Protein AF-M3H6U9-F1 (afdb_monomer_lite)

Structure (mmCIF, N/CA/C/O backbone):
data_AF-M3H6U9-F1
#
_entry.id   AF-M3H6U9-F1
#
loop_
_atom_site.group_PDB
_atom_site.id
_atom_site.type_symbol
_atom_site.label_atom_id
_atom_site.label_alt_id
_atom_site.label_comp_id
_atom_site.label_asym_id
_atom_site.label_entity_id
_atom_site.label_seq_id
_atom_site.pdbx_PDB_ins_code
_atom_site.Cartn_x
_atom_site.Cartn_y
_atom_site.Cartn_z
_atom_site.occupancy
_atom_site.B_iso_or_equiv
_atom_site.auth_seq_id
_atom_site.auth_comp_id
_atom_site.auth_asym_id
_atom_site.auth_atom_id
_atom_site.pdbx_PDB_model_num
ATOM 1 N N . MET A 1 1 ? -21.259 -12.935 13.152 1.00 58.38 1 MET A N 1
ATOM 2 C CA . MET A 1 1 ? -19.796 -12.837 13.011 1.00 58.38 1 MET A CA 1
ATOM 3 C C . MET A 1 1 ? -19.373 -11.526 13.633 1.00 58.38 1 MET A C 1
ATOM 5 O O . MET A 1 1 ? -19.981 -10.504 13.315 1.00 58.38 1 MET A O 1
ATOM 9 N N . SER A 1 2 ? -18.448 -11.571 14.587 1.00 85.56 2 SER A N 1
ATOM 10 C CA . SER A 1 2 ? -17.898 -10.359 15.203 1.00 85.56 2 SER A CA 1
ATOM 11 C C . SER A 1 2 ? -16.967 -9.648 14.209 1.00 85.56 2 SER A C 1
ATOM 13 O O . SER A 1 2 ? -16.420 -10.289 13.316 1.00 85.56 2 SER A O 1
ATOM 15 N N . GLY A 1 3 ? -16.795 -8.325 14.320 1.00 88.69 3 GLY A N 1
ATOM 16 C CA . GLY A 1 3 ? -15.865 -7.591 13.444 1.00 88.69 3 GLY A CA 1
ATOM 17 C C . GLY A 1 3 ? -14.432 -8.134 13.531 1.00 88.69 3 GLY A C 1
ATOM 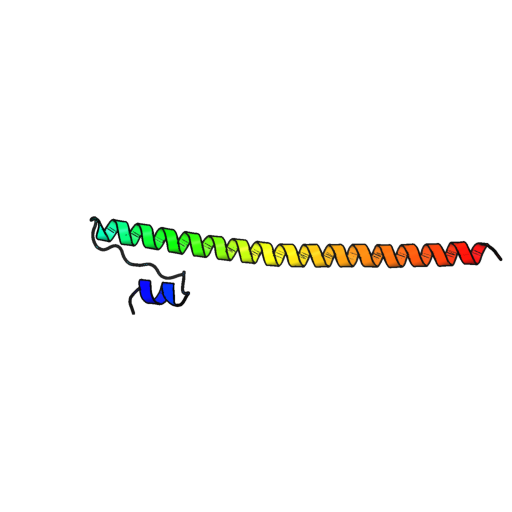18 O O . GLY A 1 3 ? -13.758 -8.259 12.519 1.00 88.69 3 GLY A O 1
ATOM 19 N N . VAL A 1 4 ? -14.020 -8.579 14.721 1.00 91.69 4 VAL A N 1
ATOM 20 C CA . VAL A 1 4 ? -12.699 -9.174 14.974 1.00 91.69 4 VAL A CA 1
ATOM 21 C C . VAL A 1 4 ? -12.486 -10.478 14.195 1.00 91.69 4 VAL A C 1
ATOM 23 O O . VAL A 1 4 ? -11.405 -10.696 13.657 1.00 91.69 4 VAL A O 1
ATOM 26 N N . GLU A 1 5 ? -13.506 -11.338 14.096 1.00 94.00 5 GLU A N 1
ATOM 27 C CA . GLU A 1 5 ? -13.421 -12.577 13.303 1.00 94.00 5 GLU A CA 1
ATOM 28 C C . GLU A 1 5 ? -13.149 -12.276 11.826 1.00 94.00 5 GLU A C 1
ATOM 30 O O . GLU A 1 5 ? -12.266 -12.886 11.233 1.00 94.00 5 GLU A O 1
ATOM 35 N N . LYS A 1 6 ? -13.842 -11.284 11.256 1.00 93.94 6 LYS A N 1
ATOM 36 C CA . LYS A 1 6 ? -13.665 -10.897 9.850 1.00 93.94 6 LYS A CA 1
ATOM 37 C C . LYS A 1 6 ? -12.276 -10.325 9.564 1.00 93.94 6 LYS A C 1
ATOM 39 O O . LYS A 1 6 ? -11.659 -10.690 8.568 1.00 93.94 6 LYS A O 1
ATOM 44 N N . VAL A 1 7 ? -11.756 -9.491 10.467 1.00 94.06 7 VAL A N 1
ATOM 45 C CA . VAL A 1 7 ? -10.376 -8.987 10.376 1.00 94.06 7 VAL A CA 1
ATOM 46 C C . VAL A 1 7 ? -9.372 -10.139 10.409 1.00 94.06 7 VAL A C 1
ATOM 48 O O . VAL A 1 7 ? -8.444 -10.162 9.604 1.00 94.06 7 VAL A O 1
ATOM 51 N N . ASN A 1 8 ? -9.572 -11.130 11.284 1.00 92.19 8 ASN A N 1
ATOM 52 C CA . ASN A 1 8 ? -8.713 -12.318 11.344 1.00 92.19 8 ASN A CA 1
ATOM 53 C C . ASN A 1 8 ? -8.784 -13.177 10.071 1.00 92.19 8 ASN A C 1
ATOM 55 O O . ASN A 1 8 ? -7.805 -13.831 9.720 1.00 92.19 8 ASN A O 1
ATOM 59 N N . GLU A 1 9 ? -9.916 -13.164 9.370 1.00 94.56 9 GLU A N 1
ATOM 60 C CA . GLU A 1 9 ? -10.083 -13.799 8.056 1.00 94.56 9 GLU A CA 1
ATOM 61 C C . GLU A 1 9 ? -9.469 -12.972 6.907 1.00 94.56 9 GLU A C 1
ATOM 63 O O . GLU A 1 9 ? -9.387 -13.448 5.774 1.00 94.56 9 GLU A O 1
ATOM 68 N N . GLY A 1 10 ? -8.976 -11.762 7.195 1.00 91.94 10 GLY A N 1
ATOM 69 C CA . GLY A 1 10 ? -8.266 -10.893 6.255 1.00 91.94 10 GLY A CA 1
ATOM 70 C C . GLY A 1 10 ? -9.113 -9.779 5.639 1.00 91.94 10 GLY A C 1
ATOM 71 O O . GLY A 1 10 ? -8.620 -9.071 4.756 1.00 91.94 10 GLY A O 1
ATOM 72 N N . ASP A 1 11 ? -10.358 -9.608 6.088 1.00 94.69 11 ASP A N 1
ATOM 73 C CA . ASP A 1 11 ? -11.209 -8.482 5.708 1.00 94.69 11 ASP A CA 1
ATOM 74 C C . ASP A 1 11 ? -10.859 -7.253 6.561 1.00 94.69 11 ASP A C 1
ATOM 76 O O . ASP A 1 11 ? -11.276 -7.133 7.712 1.00 94.69 11 ASP A O 1
ATOM 80 N N . LEU A 1 12 ? -10.049 -6.352 6.000 1.00 94.50 12 LEU A N 1
ATOM 81 C CA . LEU A 1 12 ? -9.584 -5.129 6.665 1.00 94.50 12 LEU A CA 1
ATOM 82 C C . LEU A 1 12 ? -10.499 -3.917 6.410 1.00 94.50 12 LEU A C 1
ATOM 84 O O . LEU A 1 12 ? -10.156 -2.807 6.809 1.00 94.50 12 LEU A O 1
ATOM 88 N N . GLU A 1 13 ? -11.641 -4.107 5.740 1.00 93.81 13 GLU A N 1
ATOM 89 C CA . GLU A 1 13 ? -12.625 -3.037 5.493 1.00 93.81 13 GLU A CA 1
ATOM 90 C C . GLU A 1 13 ? -13.711 -2.974 6.572 1.00 93.81 13 GLU A C 1
ATOM 92 O O . GLU A 1 13 ? -14.621 -2.144 6.520 1.00 93.81 13 GLU A O 1
ATOM 97 N N . VAL A 1 14 ? -13.642 -3.870 7.555 1.00 92.25 14 VAL A N 1
ATOM 98 C CA . VAL A 1 14 ? -14.601 -3.945 8.653 1.00 92.25 14 VAL A CA 1
ATOM 99 C C . VAL A 1 14 ? -14.080 -3.236 9.891 1.00 92.25 14 VAL A C 1
ATOM 101 O O . VAL A 1 14 ? -12.914 -3.343 10.259 1.00 92.25 14 VAL A O 1
ATOM 104 N N . GLU A 1 15 ? -14.993 -2.565 10.582 1.00 90.69 15 GLU A N 1
ATOM 105 C CA . GLU A 1 15 ? -14.707 -1.861 11.828 1.00 90.69 15 GLU A CA 1
ATOM 106 C C . GLU A 1 15 ? -15.453 -2.510 12.995 1.00 90.69 15 GLU A C 1
ATOM 108 O O . GLU A 1 15 ? -16.589 -2.991 12.868 1.00 90.69 15 GLU A O 1
ATOM 113 N N . VAL A 1 16 ? -14.824 -2.507 14.169 1.00 92.12 16 VAL A N 1
ATOM 114 C CA . VAL A 1 16 ? -15.464 -2.912 15.419 1.00 92.12 16 VAL A CA 1
ATOM 115 C C . VAL A 1 16 ? -16.179 -1.695 16.016 1.00 92.12 16 VAL A C 1
ATOM 117 O O . VAL A 1 16 ? -15.530 -0.696 16.324 1.00 92.12 16 VAL A O 1
ATOM 120 N N . PRO A 1 17 ? -17.510 -1.741 16.213 1.00 90.38 17 PRO A N 1
ATOM 121 C CA . PRO A 1 17 ? -18.260 -0.586 16.690 1.00 90.38 17 PRO A CA 1
ATOM 122 C C . PRO A 1 17 ? -17.927 -0.256 18.149 1.00 90.38 17 PRO A C 1
ATOM 124 O O . PRO A 1 17 ? -18.069 -1.100 19.038 1.00 90.38 17 PRO A O 1
ATOM 127 N N . ILE A 1 18 ? -17.590 1.007 18.408 1.00 91.31 18 ILE A N 1
ATOM 128 C CA . ILE A 1 18 ? -17.321 1.529 19.750 1.00 91.31 18 ILE A CA 1
ATOM 129 C C . ILE A 1 18 ? -18.653 1.922 20.402 1.00 91.31 18 ILE A C 1
ATOM 131 O O . ILE A 1 18 ? -19.310 2.875 19.987 1.00 91.31 18 ILE A O 1
ATOM 135 N N . ARG A 1 19 ? -19.090 1.162 21.413 1.00 88.44 19 ARG A N 1
ATOM 136 C CA . ARG A 1 19 ? -20.395 1.366 22.081 1.00 88.44 19 ARG A CA 1
ATOM 137 C C . ARG A 1 19 ? -20.302 2.065 23.433 1.00 88.44 19 ARG A C 1
ATOM 139 O O . ARG A 1 19 ? -21.301 2.598 23.909 1.00 88.44 19 ARG A O 1
ATOM 146 N N . VAL A 1 20 ? -19.129 2.038 24.054 1.00 88.12 20 VAL A N 1
ATOM 147 C CA . VAL A 1 20 ? -18.883 2.545 25.407 1.00 88.12 20 VAL A CA 1
ATOM 148 C C . VAL A 1 20 ? -17.594 3.362 25.382 1.00 88.12 20 VAL A C 1
ATOM 150 O O . VAL A 1 20 ? -16.710 3.081 24.581 1.00 88.12 20 VAL A O 1
ATOM 153 N N . LYS A 1 21 ? -17.505 4.404 26.214 1.00 86.31 21 LYS A N 1
ATOM 154 C CA . LYS A 1 21 ? -16.306 5.245 26.371 1.00 86.31 21 LYS A CA 1
ATOM 155 C C . LYS A 1 21 ? -15.54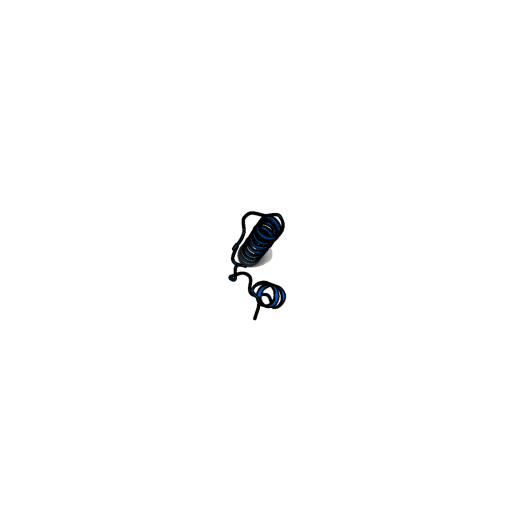3 4.862 27.642 1.00 86.31 21 LYS A C 1
ATOM 157 O O . LYS A 1 21 ? -15.381 5.682 28.540 1.00 86.31 21 LYS A O 1
ATOM 162 N N . ASP A 1 22 ? -15.156 3.598 27.720 1.00 92.38 22 ASP A N 1
ATOM 163 C CA . ASP A 1 22 ? -14.366 3.001 28.798 1.00 92.38 22 ASP A CA 1
ATOM 164 C C . ASP A 1 22 ? -13.128 2.292 28.215 1.00 92.38 22 ASP A C 1
ATOM 166 O O . ASP A 1 22 ? -12.789 2.480 27.043 1.00 92.38 22 ASP A O 1
ATOM 170 N N . GLU A 1 23 ? -12.435 1.481 29.013 1.00 92.31 23 GLU A N 1
ATOM 171 C CA . GLU A 1 23 ? -11.248 0.736 28.585 1.00 92.31 23 GLU A CA 1
ATOM 172 C C . GLU A 1 23 ? -11.541 -0.228 27.424 1.00 92.31 23 GLU A C 1
ATOM 174 O O . GLU A 1 23 ? -10.682 -0.445 26.568 1.00 92.31 23 GLU A O 1
ATOM 179 N N . ILE A 1 24 ? -12.757 -0.779 27.355 1.00 91.31 24 ILE A N 1
ATOM 180 C CA . ILE A 1 24 ? -13.181 -1.647 26.251 1.00 91.31 24 ILE A CA 1
ATOM 181 C C . ILE A 1 24 ? -13.411 -0.818 24.987 1.00 91.31 24 ILE A C 1
ATOM 183 O O . ILE A 1 24 ? -13.031 -1.240 23.895 1.00 91.31 24 ILE A O 1
ATOM 187 N N . GLY A 1 25 ? -13.979 0.380 25.132 1.00 92.00 25 GLY A N 1
ATOM 188 C CA . GLY A 1 25 ? -14.070 1.360 24.054 1.00 92.00 25 GLY A CA 1
ATOM 189 C C . GLY A 1 25 ? -12.708 1.746 23.485 1.00 92.00 25 GLY A C 1
ATOM 190 O O . GLY A 1 25 ? -12.520 1.712 22.272 1.00 92.00 25 GLY A O 1
ATOM 191 N N . PHE A 1 26 ? -11.748 2.048 24.360 1.00 94.50 26 PHE A N 1
ATOM 192 C CA . PHE A 1 26 ? -10.376 2.374 23.970 1.00 94.50 26 PHE A CA 1
ATOM 193 C C . PHE A 1 26 ? -9.673 1.206 23.265 1.00 94.50 26 PHE A C 1
ATOM 195 O O . PHE A 1 26 ? -8.972 1.409 22.276 1.00 94.50 26 PHE A O 1
ATOM 202 N N . LEU A 1 27 ? -9.878 -0.027 23.739 1.00 93.38 27 LEU A N 1
ATOM 203 C CA . LEU A 1 27 ? -9.326 -1.212 23.087 1.00 93.38 27 LEU A CA 1
ATOM 204 C C . LEU A 1 27 ? -9.913 -1.415 21.683 1.00 93.38 27 LEU A C 1
ATOM 206 O O . LEU A 1 27 ? -9.173 -1.761 20.766 1.00 93.38 27 LEU A O 1
ATOM 210 N N . ALA A 1 28 ? -11.219 -1.199 21.508 1.00 93.75 28 ALA A N 1
ATOM 211 C CA . ALA A 1 28 ? -11.866 -1.282 20.199 1.00 93.75 28 ALA A CA 1
ATOM 212 C C . ALA A 1 28 ? -11.346 -0.204 19.232 1.00 93.75 28 ALA A C 1
ATOM 214 O O . ALA A 1 28 ? -11.104 -0.504 18.067 1.00 93.75 28 ALA A O 1
ATOM 215 N N . ASP A 1 29 ? -11.123 1.014 19.728 1.00 94.81 29 ASP A N 1
ATOM 216 C CA . ASP A 1 29 ? -10.516 2.116 18.973 1.00 94.81 29 ASP A CA 1
ATOM 217 C C . ASP A 1 29 ? -9.087 1.766 18.530 1.00 94.81 29 ASP A C 1
ATOM 219 O O . ASP A 1 29 ? -8.791 1.720 17.339 1.00 94.81 29 ASP A O 1
ATOM 223 N N . SER A 1 30 ? -8.243 1.347 19.480 1.00 95.50 30 SER A N 1
ATOM 224 C CA . SER A 1 30 ? -6.863 0.914 19.211 1.00 95.50 30 SER A CA 1
ATOM 225 C C . SER A 1 30 ? -6.795 -0.273 18.242 1.00 95.50 30 SER A C 1
ATOM 227 O O . SER A 1 30 ? -5.862 -0.390 17.447 1.00 95.50 30 SER A O 1
ATOM 229 N N . PHE A 1 31 ? -7.773 -1.181 18.308 1.00 94.75 31 PHE A N 1
ATOM 230 C CA . PHE A 1 31 ? -7.895 -2.285 17.362 1.00 94.75 31 PHE A CA 1
ATOM 231 C C . PHE A 1 31 ? -8.213 -1.777 15.952 1.00 94.75 31 PHE A C 1
ATOM 233 O O . PHE A 1 31 ? -7.529 -2.169 15.010 1.00 94.75 31 PHE A O 1
ATOM 240 N N . ASN A 1 32 ? -9.193 -0.884 15.798 1.00 95.44 32 ASN A N 1
ATOM 241 C CA . ASN A 1 32 ? -9.543 -0.313 14.495 1.00 95.44 32 ASN A CA 1
ATOM 242 C C . ASN A 1 32 ? -8.368 0.472 13.883 1.00 95.44 32 ASN A C 1
ATOM 244 O O . ASN A 1 32 ? -8.086 0.312 12.695 1.00 95.44 32 ASN A O 1
ATOM 248 N N . ASP A 1 33 ? -7.627 1.236 14.691 1.00 96.69 33 ASP A N 1
ATOM 249 C CA . ASP A 1 33 ? -6.421 1.952 14.249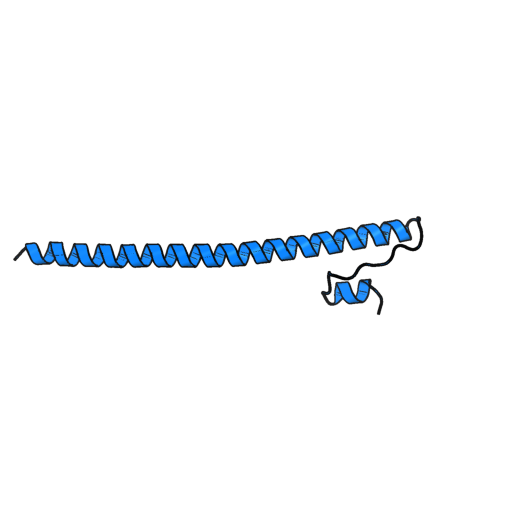 1.00 96.69 33 ASP A CA 1
ATOM 250 C C . ASP A 1 33 ? -5.348 0.997 13.710 1.00 96.69 33 ASP A C 1
ATOM 252 O O . ASP A 1 33 ? -4.724 1.245 12.670 1.00 96.69 33 ASP A O 1
ATOM 256 N N . MET A 1 34 ? -5.149 -0.137 14.389 1.00 96.38 34 MET A N 1
ATOM 257 C CA . MET A 1 34 ? -4.233 -1.180 13.935 1.00 96.38 34 MET A CA 1
ATOM 258 C C . MET A 1 34 ? -4.687 -1.778 12.599 1.00 96.38 34 MET A C 1
ATOM 260 O O . MET A 1 34 ? -3.867 -1.946 11.696 1.00 96.38 34 MET A O 1
ATOM 264 N N . VAL A 1 35 ? -5.985 -2.062 12.445 1.00 96.75 35 VAL A N 1
ATOM 265 C CA . VAL A 1 35 ? -6.559 -2.593 11.197 1.00 96.75 35 VAL A CA 1
ATOM 266 C C . VAL A 1 35 ? -6.357 -1.615 10.044 1.00 96.75 35 VAL A C 1
ATOM 268 O O . VAL A 1 35 ? -5.881 -2.028 8.983 1.00 96.75 35 VAL A O 1
ATOM 271 N N . SER A 1 36 ? -6.623 -0.320 10.255 1.00 96.94 36 SER A N 1
ATOM 272 C CA . SER A 1 36 ? -6.372 0.701 9.231 1.00 96.94 36 SER A CA 1
ATOM 273 C C . SER A 1 36 ? -4.891 0.776 8.868 1.00 96.94 36 SER A C 1
ATOM 275 O O . SER A 1 36 ? -4.555 0.790 7.688 1.00 96.94 36 SER A O 1
ATOM 277 N N . SER A 1 37 ? -3.998 0.738 9.860 1.00 97.50 37 SER A N 1
ATOM 278 C CA . SER A 1 37 ? -2.550 0.779 9.619 1.00 97.50 37 SER A CA 1
ATOM 279 C C . SER A 1 37 ? -2.071 -0.412 8.778 1.00 97.50 37 SER A C 1
ATOM 281 O O . SER A 1 37 ? -1.240 -0.255 7.883 1.00 97.50 37 SER A O 1
ATOM 283 N N . ILE A 1 38 ? -2.610 -1.612 9.025 1.00 96.25 38 ILE A N 1
ATOM 284 C CA . ILE A 1 38 ? -2.301 -2.812 8.231 1.00 96.25 38 ILE A CA 1
ATOM 285 C C . ILE A 1 38 ? -2.844 -2.671 6.805 1.00 96.25 38 ILE A C 1
ATOM 287 O O . ILE A 1 38 ? -2.150 -3.030 5.849 1.00 96.25 38 ILE A O 1
ATOM 291 N N . ARG A 1 39 ? -4.067 -2.152 6.643 1.00 96.19 39 ARG A N 1
ATOM 292 C CA . ARG A 1 39 ? -4.666 -1.900 5.325 1.00 96.19 39 ARG A CA 1
ATOM 293 C C . ARG A 1 39 ? -3.803 -0.945 4.504 1.00 96.19 39 ARG A C 1
ATOM 295 O O . ARG A 1 39 ? -3.499 -1.246 3.349 1.00 96.19 39 ARG A O 1
ATOM 302 N N . ASP A 1 40 ? -3.370 0.154 5.109 1.00 97.31 40 ASP A N 1
ATOM 303 C CA . ASP A 1 40 ? -2.554 1.167 4.442 1.00 97.31 40 ASP A CA 1
ATOM 304 C C . ASP A 1 40 ? -1.184 0.599 4.050 1.00 97.31 40 ASP A C 1
ATOM 306 O O . ASP A 1 40 ? -0.785 0.699 2.890 1.00 97.31 40 ASP A O 1
ATOM 310 N N . ALA A 1 41 ? -0.519 -0.126 4.955 1.00 96.88 41 ALA A N 1
ATOM 311 C CA . ALA A 1 41 ? 0.745 -0.799 4.653 1.00 96.88 41 ALA A CA 1
ATOM 312 C C . ALA A 1 41 ? 0.614 -1.821 3.507 1.00 96.88 41 ALA A C 1
ATOM 314 O O . ALA A 1 41 ? 1.500 -1.938 2.658 1.00 96.88 41 ALA A O 1
ATOM 315 N N . ARG A 1 42 ? -0.501 -2.562 3.445 1.00 96.25 42 ARG A N 1
ATOM 316 C CA . ARG A 1 42 ? -0.772 -3.508 2.351 1.00 96.25 42 ARG A CA 1
ATOM 317 C C . ARG A 1 42 ? -0.943 -2.787 1.015 1.00 96.25 42 ARG A C 1
ATOM 319 O O . ARG A 1 42 ? -0.440 -3.275 0.003 1.00 96.25 42 ARG A O 1
ATOM 326 N N . LYS A 1 43 ? -1.625 -1.642 1.015 1.00 96.69 43 LYS A N 1
ATOM 327 C CA . LYS A 1 43 ? -1.794 -0.807 -0.176 1.00 96.69 43 LYS A CA 1
ATOM 328 C C . LYS A 1 43 ? -0.452 -0.260 -0.663 1.00 96.69 43 LYS A C 1
ATOM 330 O O . LYS A 1 43 ? -0.130 -0.416 -1.834 1.00 96.69 43 LYS A O 1
ATOM 335 N N . GLU A 1 44 ? 0.369 0.276 0.236 1.00 97.38 44 GLU A N 1
ATOM 336 C CA . GLU A 1 44 ? 1.707 0.771 -0.109 1.00 97.38 44 GLU A CA 1
ATOM 337 C C . GLU A 1 44 ? 2.611 -0.330 -0.681 1.00 97.38 44 GLU A C 1
ATOM 339 O O . GLU A 1 44 ? 3.332 -0.102 -1.654 1.00 97.38 44 GLU A O 1
ATOM 344 N N . LEU A 1 45 ? 2.559 -1.542 -0.116 1.00 97.31 45 LEU A N 1
ATOM 345 C CA . LEU A 1 45 ? 3.293 -2.693 -0.648 1.00 97.31 45 LEU A CA 1
ATOM 346 C C . LEU A 1 45 ? 2.840 -3.063 -2.063 1.00 97.31 45 LEU A C 1
ATOM 348 O O . LEU A 1 45 ? 3.681 -3.398 -2.901 1.00 97.31 45 LEU A O 1
ATOM 352 N N . GLN A 1 46 ? 1.535 -3.005 -2.333 1.00 96.38 46 GLN A N 1
ATOM 353 C CA . GLN A 1 46 ? 0.997 -3.269 -3.663 1.00 96.38 46 GLN A CA 1
ATOM 354 C C . GLN A 1 46 ? 1.455 -2.202 -4.666 1.00 96.38 46 GLN A C 1
ATOM 356 O O . GLN A 1 46 ? 2.012 -2.553 -5.707 1.00 96.38 46 GLN A O 1
ATOM 361 N N . ASP A 1 47 ? 1.327 -0.923 -4.316 1.00 97.12 47 ASP A N 1
ATOM 362 C CA . ASP A 1 47 ? 1.777 0.194 -5.153 1.00 97.12 47 ASP A CA 1
ATOM 363 C C . ASP A 1 47 ? 3.287 0.091 -5.442 1.00 97.12 47 ASP A C 1
ATOM 365 O O . ASP A 1 47 ? 3.744 0.269 -6.577 1.00 97.12 47 ASP A O 1
ATOM 369 N N . TYR A 1 48 ? 4.087 -0.270 -4.432 1.00 95.94 48 TYR A N 1
ATOM 370 C CA . TYR A 1 48 ? 5.522 -0.493 -4.598 1.00 95.94 48 TYR A CA 1
ATOM 371 C C . TYR A 1 48 ? 5.821 -1.650 -5.555 1.00 95.94 48 TYR A C 1
ATOM 373 O O . TYR A 1 48 ? 6.701 -1.520 -6.411 1.00 95.94 48 TYR A O 1
ATOM 381 N N . ALA A 1 49 ? 5.098 -2.767 -5.441 1.00 95.75 49 ALA A N 1
ATOM 382 C CA . ALA A 1 49 ? 5.269 -3.921 -6.317 1.00 95.75 49 ALA A CA 1
ATOM 383 C C . ALA A 1 49 ? 4.934 -3.582 -7.780 1.00 95.75 49 ALA A C 1
ATOM 385 O O . ALA A 1 49 ? 5.707 -3.915 -8.683 1.00 95.75 49 ALA A O 1
ATOM 386 N N . GLU A 1 50 ? 3.836 -2.861 -8.018 1.00 95.44 50 GLU A N 1
ATOM 387 C CA . GLU A 1 50 ? 3.422 -2.407 -9.352 1.00 95.44 50 GLU A CA 1
ATOM 388 C C . GLU A 1 50 ? 4.449 -1.439 -9.966 1.00 95.44 50 GLU A C 1
ATOM 390 O O . GLU A 1 50 ? 4.865 -1.577 -11.128 1.00 95.44 50 GLU A O 1
ATOM 395 N N . HIS A 1 51 ? 4.942 -0.490 -9.168 1.00 96.12 51 HIS A N 1
ATOM 396 C CA . HIS A 1 51 ? 5.976 0.451 -9.594 1.00 96.12 51 HIS A CA 1
ATOM 397 C C . HIS A 1 51 ? 7.316 -0.238 -9.865 1.00 96.12 51 HIS A C 1
ATOM 399 O O . HIS A 1 51 ? 8.010 0.109 -10.827 1.00 96.12 51 HIS A O 1
ATOM 405 N N . LEU A 1 52 ? 7.699 -1.215 -9.042 1.00 96.19 52 LEU A N 1
ATOM 406 C CA . LEU A 1 52 ? 8.928 -1.975 -9.228 1.00 96.19 52 LEU A CA 1
ATOM 407 C C . LEU A 1 52 ? 8.869 -2.807 -10.511 1.00 96.19 52 LEU A C 1
ATOM 409 O O . LEU A 1 52 ? 9.814 -2.759 -11.297 1.00 96.19 52 LEU A O 1
ATOM 413 N N . ALA A 1 53 ? 7.753 -3.494 -10.769 1.00 95.31 53 ALA A N 1
ATOM 414 C CA . ALA A 1 53 ? 7.552 -4.252 -12.002 1.00 95.31 53 ALA A CA 1
ATOM 415 C C . ALA A 1 53 ? 7.682 -3.355 -13.243 1.00 95.31 53 ALA A C 1
ATOM 417 O O . ALA A 1 53 ? 8.383 -3.697 -14.198 1.00 95.31 53 ALA A O 1
ATOM 418 N N . THR A 1 54 ? 7.088 -2.160 -13.194 1.00 96.81 54 THR A N 1
ATOM 419 C CA . THR A 1 54 ? 7.207 -1.164 -14.266 1.00 96.81 54 THR A CA 1
ATOM 420 C C . THR A 1 54 ? 8.656 -0.723 -14.476 1.00 96.81 54 THR A C 1
ATOM 422 O O . THR A 1 54 ? 9.131 -0.690 -15.611 1.00 96.81 54 THR A O 1
ATOM 425 N N . LYS A 1 55 ? 9.389 -0.423 -13.395 1.00 96.81 55 LYS A N 1
ATOM 426 C CA . LYS A 1 55 ? 10.805 -0.029 -13.476 1.00 96.81 55 LYS A CA 1
ATOM 427 C C . LYS A 1 55 ? 11.678 -1.136 -14.056 1.00 96.81 55 LYS A C 1
ATOM 429 O O . LYS A 1 55 ? 12.532 -0.840 -14.887 1.00 96.81 55 LYS A O 1
ATOM 434 N N . VAL A 1 56 ? 11.474 -2.384 -13.632 1.00 97.44 56 VAL A N 1
ATOM 435 C CA . VAL A 1 56 ? 12.215 -3.539 -14.158 1.00 97.44 56 VAL A CA 1
ATOM 436 C C . VAL A 1 56 ? 11.972 -3.673 -15.655 1.00 97.44 56 VAL A C 1
ATOM 438 O O . VAL A 1 56 ? 12.939 -3.702 -16.407 1.00 97.44 56 VAL A O 1
ATOM 441 N N . ARG A 1 57 ? 10.708 -3.646 -16.098 1.00 97.25 57 ARG A N 1
ATOM 442 C CA . ARG A 1 57 ? 10.360 -3.726 -17.523 1.00 97.25 57 ARG A CA 1
ATOM 443 C C . ARG A 1 57 ? 11.066 -2.646 -18.346 1.00 97.25 57 ARG A C 1
ATOM 445 O O . ARG A 1 57 ? 11.752 -2.978 -19.305 1.00 97.25 57 ARG A O 1
ATOM 452 N N . LEU A 1 58 ? 10.965 -1.382 -17.930 1.00 97.44 58 LEU A N 1
ATOM 453 C CA . LEU A 1 58 ? 11.595 -0.261 -18.639 1.00 97.44 58 LEU A CA 1
ATOM 454 C C . LEU A 1 58 ? 13.122 -0.400 -18.709 1.00 97.44 58 LEU A C 1
ATOM 456 O O . LEU A 1 58 ? 13.723 -0.118 -19.739 1.00 97.44 58 LEU A O 1
ATOM 460 N N . ARG A 1 59 ? 13.766 -0.854 -17.626 1.00 96.81 59 ARG A N 1
ATOM 461 C CA . ARG A 1 59 ? 15.220 -1.081 -17.613 1.00 96.81 59 ARG A CA 1
ATOM 462 C C . ARG A 1 59 ? 15.637 -2.260 -18.485 1.00 96.81 59 ARG A C 1
ATOM 464 O O . ARG A 1 59 ? 16.700 -2.202 -19.093 1.00 96.81 59 ARG A O 1
ATOM 471 N N . THR A 1 60 ? 14.830 -3.315 -18.548 1.00 97.31 60 THR A N 1
ATOM 472 C CA . THR A 1 60 ? 15.074 -4.459 -19.433 1.00 97.31 60 THR A CA 1
ATOM 473 C C . THR A 1 60 ? 14.909 -4.073 -20.902 1.00 97.31 60 THR A C 1
ATOM 475 O O . THR A 1 60 ? 15.723 -4.493 -21.723 1.00 97.31 60 THR A O 1
ATOM 478 N N . GLU A 1 61 ? 13.912 -3.249 -21.230 1.00 97.81 61 GLU A N 1
ATOM 479 C CA . GLU A 1 61 ? 13.729 -2.671 -22.569 1.00 97.81 61 GLU A CA 1
ATOM 480 C C . GLU A 1 61 ? 14.938 -1.807 -22.955 1.00 97.81 61 GLU A C 1
ATOM 482 O O . GLU A 1 61 ? 15.604 -2.105 -23.944 1.00 97.81 61 GLU A O 1
ATOM 487 N N . GLU A 1 62 ? 15.316 -0.837 -22.113 1.00 97.62 62 GLU A N 1
ATOM 488 C CA . GLU A 1 62 ? 16.482 0.032 -22.343 1.00 97.62 62 GLU A CA 1
ATOM 489 C C . GLU A 1 62 ? 17.781 -0.776 -22.523 1.00 97.62 62 GLU A C 1
ATOM 491 O O . GLU A 1 62 ? 18.619 -0.469 -23.374 1.00 97.62 62 GLU A O 1
ATOM 496 N N . LEU A 1 63 ? 17.972 -1.825 -21.716 1.00 97.25 63 LEU A N 1
ATOM 497 C CA . LEU A 1 63 ? 19.145 -2.688 -21.822 1.00 97.25 63 LEU A CA 1
ATOM 498 C C . LEU A 1 63 ? 19.151 -3.474 -23.139 1.00 97.25 63 LEU A C 1
ATOM 500 O O . LEU A 1 63 ? 20.208 -3.613 -23.753 1.00 97.25 63 LEU A O 1
ATOM 504 N N . SER A 1 64 ? 17.993 -3.971 -23.575 1.00 96.81 64 SER A N 1
ATOM 505 C CA . SER A 1 64 ? 17.865 -4.724 -24.827 1.00 96.81 64 SER A CA 1
ATOM 506 C C . SER A 1 64 ? 18.178 -3.837 -26.031 1.00 96.81 64 SER A C 1
ATOM 508 O O . SER A 1 64 ? 18.988 -4.220 -26.872 1.00 96.81 64 SER A O 1
ATOM 510 N N . GLU A 1 65 ? 17.645 -2.6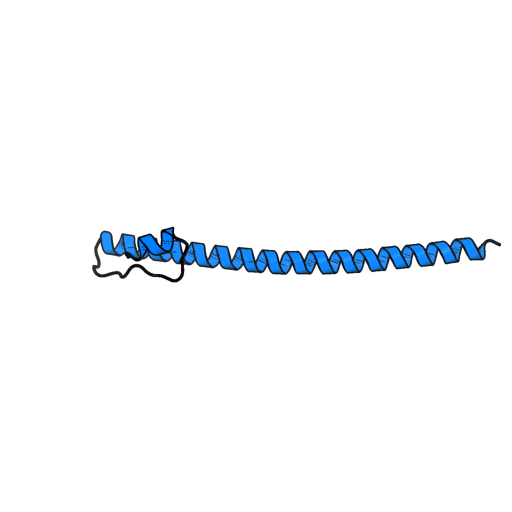13 -26.059 1.00 97.25 65 GLU A N 1
ATOM 511 C CA . GLU A 1 65 ? 17.931 -1.625 -27.108 1.00 97.25 65 GLU A CA 1
ATOM 512 C C . GLU A 1 65 ? 19.433 -1.319 -27.215 1.00 97.25 65 GLU A C 1
ATOM 514 O O . GLU A 1 65 ? 19.999 -1.325 -28.311 1.00 97.25 65 GLU A O 1
ATOM 519 N N . LYS A 1 66 ? 20.108 -1.125 -26.073 1.00 96.19 66 LYS A N 1
ATOM 520 C CA . LYS A 1 66 ? 21.559 -0.880 -26.029 1.00 96.19 66 LYS A CA 1
ATOM 521 C C . LYS A 1 66 ? 22.378 -2.080 -26.499 1.00 96.19 66 LYS A C 1
ATOM 523 O O . LYS A 1 66 ? 23.410 -1.896 -27.143 1.00 96.19 66 LYS A O 1
ATOM 528 N N . ILE A 1 67 ? 21.945 -3.303 -26.184 1.00 95.94 67 ILE A N 1
ATOM 529 C CA . ILE A 1 67 ? 22.601 -4.526 -26.668 1.00 95.94 67 ILE A CA 1
ATOM 530 C C . ILE A 1 67 ? 22.485 -4.616 -28.190 1.00 95.94 67 ILE A C 1
ATOM 532 O O . ILE A 1 67 ? 23.490 -4.863 -28.857 1.00 95.94 67 ILE A O 1
ATOM 536 N N . GLU A 1 68 ? 21.297 -4.382 -28.745 1.00 95.94 68 GLU A N 1
ATOM 537 C CA . GLU A 1 68 ? 21.094 -4.397 -30.194 1.00 95.94 68 GLU A CA 1
ATOM 538 C C . GLU A 1 68 ? 21.913 -3.311 -30.901 1.00 95.94 68 GLU A C 1
ATOM 540 O O . GLU A 1 68 ? 22.522 -3.566 -31.940 1.00 95.94 68 GLU A O 1
ATOM 545 N N . GLU A 1 69 ? 21.968 -2.101 -30.342 1.00 95.44 69 GLU A N 1
ATOM 546 C CA . GLU A 1 69 ? 22.789 -1.014 -30.876 1.00 95.44 69 GLU A CA 1
ATOM 547 C C . GLU A 1 69 ? 24.275 -1.382 -30.882 1.00 95.44 69 GLU A C 1
ATOM 549 O O . GLU A 1 69 ? 24.945 -1.250 -31.908 1.00 95.44 69 GLU A O 1
ATOM 554 N N . PHE A 1 70 ? 24.782 -1.917 -29.770 1.00 94.62 70 PHE A N 1
ATOM 555 C CA . PHE A 1 70 ? 26.169 -2.358 -29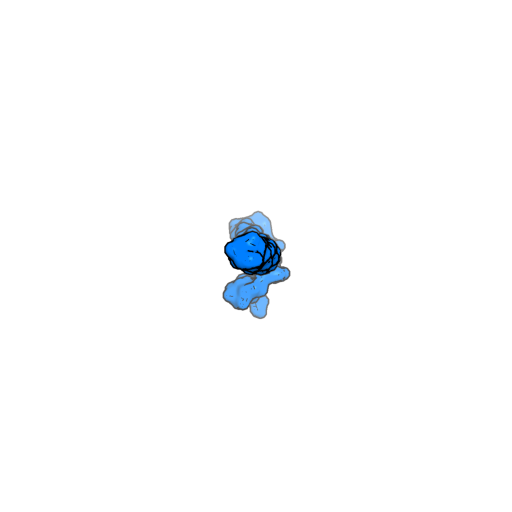.670 1.00 94.62 70 PHE A CA 1
ATOM 556 C C . PHE A 1 70 ? 26.500 -3.463 -30.684 1.00 94.62 70 PHE A C 1
ATOM 558 O O . PHE A 1 70 ? 27.560 -3.433 -31.313 1.00 94.62 70 PHE A O 1
ATOM 565 N N . GLN A 1 71 ? 25.589 -4.420 -30.885 1.00 93.12 71 GLN A N 1
ATOM 566 C CA . GLN A 1 71 ? 25.740 -5.471 -31.893 1.00 93.12 71 GLN A CA 1
ATOM 567 C C . GLN A 1 71 ? 25.783 -4.902 -33.316 1.00 93.12 71 GLN A C 1
ATOM 569 O O . GLN A 1 71 ? 26.643 -5.301 -34.101 1.00 93.12 71 GLN A O 1
ATOM 574 N N . ARG A 1 72 ? 24.912 -3.937 -33.643 1.00 92.75 72 ARG A N 1
ATOM 575 C CA . ARG A 1 72 ? 24.928 -3.257 -34.949 1.00 92.75 72 ARG A CA 1
ATOM 576 C C . ARG A 1 72 ? 26.253 -2.535 -35.197 1.00 92.75 72 ARG A C 1
ATOM 578 O O . ARG A 1 72 ? 26.835 -2.695 -36.267 1.00 92.75 72 ARG A O 1
ATOM 585 N N . LEU A 1 73 ? 26.752 -1.794 -34.206 1.00 91.50 73 LEU A N 1
ATOM 586 C CA . LEU A 1 73 ? 28.022 -1.067 -34.312 1.00 91.50 73 LEU A CA 1
ATOM 587 C C . LEU A 1 73 ? 29.218 -2.007 -34.508 1.00 91.50 73 LEU A C 1
ATOM 589 O O . LEU A 1 73 ? 30.112 -1.694 -35.290 1.00 91.50 73 LEU A O 1
ATOM 593 N N . LYS A 1 74 ? 29.229 -3.167 -33.840 1.00 85.81 74 LYS A N 1
ATOM 594 C CA . LYS A 1 74 ? 30.263 -4.193 -34.044 1.00 85.81 74 LYS A CA 1
ATOM 595 C C . LYS A 1 74 ? 30.289 -4.719 -35.477 1.00 85.81 74 LYS A C 1
ATOM 597 O O . LYS A 1 74 ? 31.352 -4.758 -36.082 1.00 85.81 74 LYS A O 1
ATOM 602 N N . ILE A 1 75 ? 29.126 -5.067 -36.031 1.00 84.88 75 ILE A N 1
ATOM 603 C CA . ILE A 1 75 ? 29.023 -5.579 -37.407 1.00 84.88 75 ILE A CA 1
ATOM 604 C C . ILE A 1 75 ? 29.518 -4.537 -38.419 1.00 84.88 75 ILE A C 1
ATOM 606 O O . ILE A 1 75 ? 30.207 -4.891 -39.371 1.00 84.88 75 ILE A O 1
ATOM 610 N N . GLN A 1 76 ? 29.198 -3.257 -38.206 1.00 82.50 76 GLN A N 1
ATOM 611 C CA . GLN A 1 76 ? 29.671 -2.179 -39.074 1.00 82.50 76 GLN A CA 1
ATOM 612 C C . GLN A 1 76 ? 31.202 -2.030 -39.027 1.00 82.50 76 GLN A C 1
ATOM 614 O O . GLN A 1 76 ? 31.836 -1.958 -40.074 1.00 82.50 76 GLN A O 1
ATOM 619 N N . GLN A 1 77 ? 31.801 -2.036 -37.832 1.00 76.19 77 GLN A N 1
ATOM 620 C CA . GLN A 1 77 ? 33.256 -1.897 -37.677 1.00 76.19 77 GLN A CA 1
ATOM 621 C C . GLN A 1 77 ? 34.041 -3.069 -38.282 1.00 76.19 77 GLN A C 1
ATOM 623 O O . GLN A 1 77 ? 35.110 -2.852 -38.847 1.00 76.19 77 GLN A O 1
ATOM 628 N N . ASP A 1 78 ? 33.516 -4.291 -38.182 1.00 73.31 78 ASP A N 1
ATOM 629 C CA . ASP A 1 78 ? 34.168 -5.484 -38.734 1.00 73.31 78 ASP A CA 1
ATOM 630 C C . ASP A 1 78 ? 34.040 -5.559 -40.273 1.00 73.31 78 ASP A C 1
ATOM 632 O O . ASP A 1 78 ? 34.902 -6.132 -40.939 1.00 73.31 78 ASP A O 1
ATOM 636 N N . GLY A 1 79 ? 32.983 -4.972 -40.849 1.00 65.94 79 GLY A N 1
ATOM 637 C CA . GLY A 1 79 ? 32.757 -4.905 -42.297 1.00 65.94 79 GLY A CA 1
ATOM 638 C C . GLY A 1 79 ? 33.608 -3.859 -43.026 1.00 65.94 79 GLY A C 1
ATOM 639 O O . GLY A 1 79 ? 33.970 -4.080 -44.176 1.00 65.94 79 GLY A O 1
ATOM 640 N N . ASP A 1 80 ? 33.981 -2.768 -42.352 1.00 59.34 80 ASP A N 1
ATOM 641 C CA . ASP A 1 80 ? 34.807 -1.687 -42.919 1.00 59.34 80 ASP A CA 1
ATOM 642 C C . ASP A 1 80 ? 36.317 -2.038 -42.998 1.00 59.34 80 ASP A C 1
ATOM 644 O O . ASP A 1 80 ? 37.123 -1.232 -43.465 1.00 59.34 80 ASP A O 1
ATOM 648 N N . TYR A 1 81 ? 36.720 -3.234 -42.546 1.00 54.62 81 TYR A N 1
ATOM 649 C CA . TYR A 1 81 ? 38.116 -3.703 -42.515 1.00 54.62 81 TYR A CA 1
ATOM 650 C C . TYR A 1 81 ? 38.544 -4.574 -43.717 1.00 54.62 81 TYR A C 1
ATOM 652 O O . TYR A 1 81 ? 39.690 -5.036 -43.737 1.00 54.62 81 TYR A O 1
ATOM 660 N N . PHE A 1 82 ? 37.667 -4.794 -44.707 1.00 53.50 82 PHE A N 1
ATOM 661 C CA . PHE A 1 82 ? 37.937 -5.602 -45.909 1.00 53.50 82 PHE A CA 1
ATOM 662 C C . PHE A 1 82 ? 37.724 -4.833 -47.215 1.00 53.50 82 PHE A C 1
ATOM 664 O O . PHE A 1 82 ? 36.715 -4.104 -47.327 1.00 53.50 82 PHE A O 1
#

Radius of gyration: 27.37 Å; chains: 1; bounding box: 58×19×75 Å

Foldseek 3Di:
DAQVVVVVVVPLVGAHDQDDPDPVSVVSVVVNVVSVVVVVVVVVVVVVVVVVVVVVVVVVVVVVVVVVVVVVVVVVVVVVPD

Organism: NCBI:txid1001598

Secondary structure (DSSP, 8-state):
--HHHHHHTT-TT-------SSHHHHHHHHHHHHHHHHHHHHHHHHHHHHHHHHHHHHHHHHHHHHHHHHHHHHHHHHHTT-

Sequence (82 aa):
MSGVEKVNEGDLEVEVPIRVKDEIGFLADSFNDMVSSIRDARKELQDYAEHLATKVRLRTEELSEKIEEFQRLKIQQDGDYF

InterPro domains:
  IPR003660 HAMP domain [PF00672] (3-40)
  IPR003660 HAMP domain [PS50885] (3-43)

pLDDT: me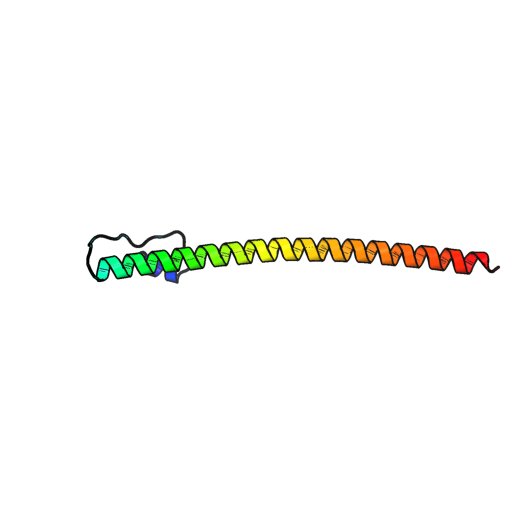an 91.5, std 9.6, range [53.5, 97.81]